Protein AF-A0A9D7XEY0-F1 (afdb_monomer_lite)

Radius of gyration: 20.05 Å; chains: 1; bounding box: 34×58×55 Å

Foldseek 3Di:
DPLFFDDQDDDFDDPVLLQVQVCVVVVNFHFPDWDDDPDRRTWIWTWGDPVPQFIKTWTAHRHPSDTPDIDPRVPPVVRVVCVVVDPDDDDDDDPDPDPDDDDDDD

Sequence (106 aa):
PQLRFVEIGEQRASLDAQVEIASIIHGGATPRLIKLPAAPDRSTEIVFDNGDGLVTPAFVDPYTGEHLGSVAATTWLPGLTRKLHGGWPSEIPAPGCSNSALAGRW

pLDDT: mean 76.92, std 22.61, range [32.78, 97.06]

Secondary structure (DSSP, 8-state):
-GGGB----SSPPPHHHHHHHHHHHTTTPPEEEEE--SSTTBPEEEEEE-SSS-EEEEEE-TTT--EEEE--TTT-HHHHHHHHT-PPPS--PPP-----------

Structure (mmCIF, N/CA/C/O backbone):
data_AF-A0A9D7XEY0-F1
#
_entry.id   AF-A0A9D7XEY0-F1
#
loop_
_atom_site.group_PDB
_atom_site.id
_atom_site.type_symbol
_atom_site.label_atom_id
_atom_site.label_alt_id
_atom_site.label_comp_id
_atom_site.label_asym_id
_atom_site.label_entity_id
_atom_site.label_seq_id
_atom_site.pdbx_PDB_ins_code
_atom_site.Cartn_x
_atom_site.Cartn_y
_atom_site.Cartn_z
_atom_site.occupancy
_atom_site.B_iso_or_equiv
_atom_site.auth_seq_id
_atom_site.auth_comp_id
_atom_site.auth_asym_id
_atom_site.auth_atom_id
_atom_site.pdbx_PDB_model_num
ATOM 1 N N . PRO A 1 1 ? -4.309 -13.035 -2.939 1.00 57.69 1 PRO A N 1
ATOM 2 C CA . PRO A 1 1 ? -5.675 -12.889 -2.365 1.00 57.69 1 PRO A CA 1
ATOM 3 C C . PRO A 1 1 ? -5.678 -12.382 -0.916 1.00 57.69 1 PRO A C 1
ATOM 5 O O . PRO A 1 1 ? -6.494 -11.525 -0.607 1.00 57.69 1 PRO A O 1
ATOM 8 N N . GLN A 1 2 ? -4.758 -12.866 -0.069 1.00 77.75 2 GLN A N 1
ATOM 9 C CA . GLN A 1 2 ? -4.684 -12.511 1.359 1.00 77.75 2 GLN A CA 1
ATOM 10 C C . GLN A 1 2 ? -4.225 -11.068 1.626 1.00 77.75 2 GLN A C 1
ATOM 12 O O . GLN A 1 2 ? -4.795 -10.421 2.486 1.00 77.75 2 GLN A O 1
ATOM 17 N N . LEU A 1 3 ? -3.321 -10.512 0.808 1.00 86.62 3 LEU A N 1
ATOM 18 C CA . LEU A 1 3 ? -2.789 -9.140 0.959 1.00 86.62 3 LEU A CA 1
ATOM 19 C C . LEU A 1 3 ? -3.845 -8.019 0.966 1.00 86.62 3 LEU A 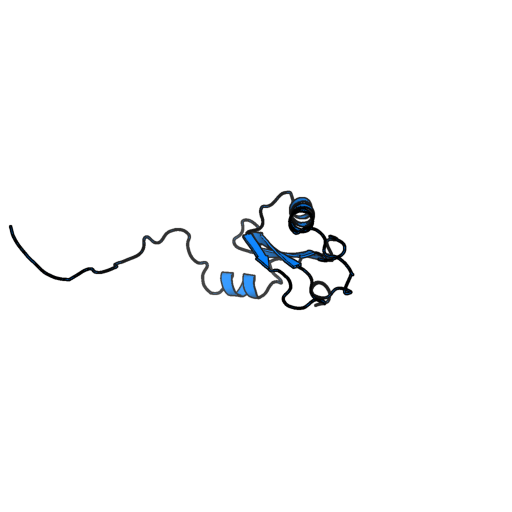C 1
ATOM 21 O O . LEU A 1 3 ? -3.540 -6.876 1.285 1.00 86.62 3 LEU A O 1
ATOM 25 N N . ARG A 1 4 ? -5.075 -8.322 0.538 1.00 86.94 4 ARG A N 1
ATOM 26 C CA . ARG A 1 4 ? -6.174 -7.358 0.430 1.00 86.94 4 ARG A CA 1
ATOM 27 C C . ARG A 1 4 ? -7.005 -7.237 1.702 1.00 86.94 4 ARG A C 1
ATOM 29 O O . ARG A 1 4 ? -7.832 -6.332 1.754 1.00 86.94 4 ARG A O 1
ATOM 36 N N . PHE A 1 5 ? -6.841 -8.161 2.643 1.00 92.31 5 PHE A N 1
ATOM 37 C CA . PHE A 1 5 ? -7.646 -8.245 3.853 1.00 92.31 5 PHE A CA 1
ATOM 38 C C . PHE A 1 5 ? -6.782 -7.987 5.080 1.00 92.31 5 PHE A C 1
ATOM 40 O O . PHE A 1 5 ? -5.619 -8.386 5.102 1.00 92.31 5 PHE A O 1
ATOM 47 N N . VAL A 1 6 ? -7.366 -7.321 6.068 1.00 94.44 6 VAL A N 1
ATOM 48 C CA . VAL A 1 6 ? -6.731 -6.967 7.343 1.00 94.44 6 VAL A CA 1
ATOM 49 C C . VAL A 1 6 ? -7.719 -7.171 8.480 1.00 94.44 6 VAL A C 1
ATOM 51 O O . VAL A 1 6 ? -8.933 -7.187 8.259 1.00 94.44 6 VAL A O 1
ATOM 54 N N . GLU A 1 7 ? -7.204 -7.300 9.697 1.00 94.62 7 GLU A N 1
ATOM 55 C CA . GLU A 1 7 ? -8.039 -7.188 10.888 1.00 94.62 7 GLU A CA 1
ATOM 56 C C . GLU A 1 7 ? -8.419 -5.720 11.118 1.00 94.62 7 GLU A C 1
ATOM 58 O O . GLU A 1 7 ? -7.632 -4.805 10.882 1.00 94.62 7 GLU A O 1
ATOM 63 N N . ILE A 1 8 ? -9.660 -5.483 11.545 1.00 95.12 8 ILE A N 1
ATOM 64 C CA . ILE A 1 8 ? -10.157 -4.125 11.776 1.00 95.12 8 ILE A CA 1
ATOM 65 C C . ILE A 1 8 ? -9.578 -3.618 13.098 1.00 95.12 8 ILE A C 1
ATOM 67 O O . ILE A 1 8 ? -9.941 -4.116 14.162 1.00 95.12 8 ILE A O 1
ATOM 71 N N . GLY A 1 9 ? -8.708 -2.612 13.026 1.00 92.62 9 GLY A N 1
ATOM 72 C CA . GLY A 1 9 ? -8.187 -1.907 14.196 1.00 92.62 9 GLY A CA 1
ATOM 73 C C . GLY A 1 9 ? -9.065 -0.733 14.643 1.00 92.62 9 GLY A C 1
ATOM 74 O O . GLY A 1 9 ? -9.981 -0.298 13.940 1.00 92.62 9 GLY A O 1
ATOM 75 N N . GLU A 1 10 ? -8.757 -0.184 15.818 1.00 91.44 10 GLU A N 1
ATOM 76 C CA . GLU A 1 10 ? -9.511 0.933 16.410 1.00 91.44 10 GLU A CA 1
ATOM 77 C C . GLU A 1 10 ? -9.216 2.278 15.733 1.00 91.44 10 GLU A C 1
ATOM 79 O O . GLU A 1 10 ? -10.123 3.078 15.501 1.00 91.44 10 GLU A O 1
ATOM 84 N N . GLN A 1 11 ? -7.950 2.524 15.382 1.00 93.06 11 GLN A N 1
ATOM 85 C CA . GLN A 1 11 ? -7.501 3.770 14.770 1.00 93.06 11 GLN A CA 1
ATOM 86 C C . GLN A 1 11 ? -6.620 3.490 13.558 1.00 93.06 11 GLN A C 1
ATOM 88 O O . GLN A 1 11 ? -5.785 2.590 13.571 1.00 93.06 11 GLN A O 1
ATOM 93 N N . ARG A 1 12 ? -6.809 4.284 12.501 1.00 93.44 12 ARG A N 1
ATOM 94 C CA . ARG A 1 12 ? -5.966 4.210 11.309 1.00 93.44 12 ARG A CA 1
ATOM 95 C C . ARG A 1 12 ? -4.648 4.947 11.518 1.00 93.44 12 ARG A C 1
ATOM 97 O O . ARG A 1 12 ? -4.641 6.069 12.029 1.00 93.44 12 ARG A O 1
ATOM 104 N N . ALA A 1 13 ? -3.564 4.345 11.041 1.00 94.94 13 ALA A N 1
ATOM 105 C CA . ALA A 1 13 ? -2.308 5.035 10.807 1.00 94.94 13 ALA A CA 1
ATOM 106 C C . ALA A 1 13 ? -2.528 6.195 9.823 1.00 94.94 13 ALA A C 1
ATOM 108 O O . ALA A 1 13 ? -3.406 6.134 8.951 1.00 94.94 13 ALA A O 1
ATOM 109 N N . SER A 1 14 ? -1.726 7.256 9.937 1.00 96.62 14 SER A N 1
ATOM 110 C CA . SER A 1 14 ? -1.799 8.366 8.985 1.00 96.62 14 SER A CA 1
ATOM 111 C C . SER A 1 14 ? -1.515 7.870 7.566 1.00 96.62 14 SER A C 1
ATOM 113 O O . SER A 1 14 ? -0.756 6.920 7.357 1.00 96.62 14 SER A O 1
ATOM 115 N N . LEU A 1 15 ? -2.131 8.514 6.574 1.00 95.06 15 LEU A N 1
ATOM 116 C CA . LEU A 1 15 ? -1.878 8.158 5.180 1.00 95.06 15 LEU A CA 1
ATOM 117 C C . LEU A 1 15 ? -0.403 8.364 4.817 1.00 95.06 15 LEU A C 1
ATOM 119 O O . LEU A 1 15 ? 0.169 7.539 4.112 1.00 95.06 15 LEU A O 1
ATOM 123 N N . ASP A 1 16 ? 0.213 9.417 5.352 1.00 96.75 16 ASP A N 1
ATOM 124 C CA . ASP A 1 16 ? 1.624 9.721 5.125 1.00 96.75 16 ASP A CA 1
ATOM 125 C C . ASP A 1 16 ? 2.530 8.589 5.616 1.00 96.75 16 ASP A C 1
ATOM 127 O O . ASP A 1 16 ? 3.399 8.158 4.867 1.00 96.75 16 ASP A O 1
ATOM 131 N N . ALA A 1 17 ? 2.271 8.022 6.801 1.00 95.94 17 ALA A N 1
ATOM 132 C CA . ALA A 1 17 ? 3.042 6.886 7.311 1.00 95.94 17 ALA A CA 1
ATOM 133 C C . ALA A 1 17 ? 2.890 5.639 6.421 1.00 95.94 17 ALA A C 1
ATOM 135 O O . ALA A 1 17 ? 3.866 4.945 6.136 1.00 95.94 17 ALA A O 1
ATOM 136 N N . GLN A 1 18 ? 1.675 5.375 5.928 1.00 97.00 18 GLN A N 1
ATOM 137 C CA . GLN A 1 18 ? 1.412 4.259 5.011 1.00 97.00 18 GLN A CA 1
ATOM 138 C C . GLN A 1 18 ? 2.120 4.442 3.660 1.00 97.00 18 GLN A C 1
ATOM 140 O O . GLN A 1 18 ? 2.603 3.482 3.058 1.00 97.00 18 GLN A O 1
ATOM 145 N N . VAL A 1 19 ? 2.178 5.675 3.159 1.00 96.81 19 VAL A N 1
ATOM 146 C CA . VAL A 1 19 ? 2.880 5.996 1.914 1.00 96.81 19 VAL A CA 1
ATOM 147 C C . VAL A 1 19 ? 4.387 5.928 2.109 1.00 96.81 19 VAL A C 1
ATOM 149 O O . VAL A 1 19 ? 5.078 5.371 1.255 1.00 96.81 19 VAL A O 1
ATOM 152 N N . GLU A 1 20 ? 4.897 6.452 3.218 1.00 96.19 20 GLU A N 1
ATOM 153 C CA . GLU A 1 20 ? 6.317 6.454 3.549 1.00 96.19 20 GLU A CA 1
ATOM 154 C C . GLU A 1 20 ? 6.869 5.026 3.606 1.00 96.19 20 GLU A C 1
ATOM 156 O O . GLU A 1 20 ? 7.806 4.712 2.869 1.00 96.19 20 GLU A O 1
ATOM 161 N N . ILE A 1 21 ? 6.241 4.128 4.375 1.00 95.69 21 ILE A N 1
ATOM 162 C CA . ILE A 1 21 ? 6.698 2.735 4.489 1.00 95.69 21 ILE A CA 1
ATOM 163 C C . ILE A 1 21 ? 6.684 2.017 3.135 1.00 95.69 21 ILE A C 1
ATOM 165 O O . ILE A 1 21 ? 7.645 1.335 2.775 1.00 95.69 21 ILE A O 1
ATOM 169 N N . ALA A 1 22 ? 5.629 2.210 2.338 1.00 95.19 22 ALA A N 1
ATOM 170 C CA . ALA A 1 22 ? 5.526 1.587 1.027 1.00 95.19 22 ALA A CA 1
ATOM 171 C C . ALA A 1 22 ? 6.589 2.135 0.068 1.00 95.19 22 ALA A C 1
ATOM 173 O O . ALA A 1 22 ? 7.186 1.362 -0.682 1.00 95.19 22 ALA A O 1
ATOM 174 N N . SER A 1 23 ? 6.859 3.441 0.118 1.00 95.38 23 SER A N 1
ATOM 175 C CA . SER A 1 23 ? 7.861 4.093 -0.726 1.00 95.38 23 SER A CA 1
ATOM 176 C C . SER A 1 23 ? 9.269 3.623 -0.363 1.00 95.38 23 SER A C 1
ATOM 178 O O . SER A 1 23 ? 10.025 3.262 -1.260 1.00 95.38 23 SER A O 1
ATOM 180 N N . ILE A 1 24 ? 9.608 3.532 0.931 1.00 95.31 24 ILE A N 1
ATOM 181 C CA . ILE A 1 24 ? 10.902 3.010 1.409 1.00 95.31 24 ILE A CA 1
ATOM 182 C C . ILE A 1 24 ? 11.147 1.595 0.871 1.00 95.31 24 ILE A C 1
ATOM 184 O O . ILE A 1 24 ? 12.213 1.314 0.324 1.00 95.31 24 ILE A O 1
ATOM 188 N N . ILE A 1 25 ? 10.142 0.719 0.955 1.00 93.38 25 ILE A N 1
ATOM 189 C CA . ILE A 1 25 ? 10.244 -0.670 0.483 1.00 93.38 25 ILE A CA 1
ATOM 190 C C . ILE A 1 25 ? 10.415 -0.748 -1.040 1.00 93.38 25 ILE A C 1
ATOM 192 O O . ILE A 1 25 ? 11.096 -1.642 -1.539 1.00 93.38 25 ILE A O 1
ATOM 196 N N . HIS A 1 26 ? 9.858 0.210 -1.781 1.00 91.56 26 HIS A N 1
ATOM 197 C CA . HIS A 1 26 ? 10.011 0.314 -3.235 1.00 91.56 26 HIS A CA 1
ATOM 198 C C . HIS A 1 26 ? 11.177 1.234 -3.636 1.00 91.56 26 HIS A C 1
ATOM 200 O O . HIS A 1 26 ? 11.143 1.858 -4.693 1.00 91.56 26 HIS A O 1
ATOM 206 N N . GLY A 1 27 ? 12.220 1.334 -2.803 1.00 92.19 27 GLY A N 1
ATOM 207 C CA . GLY A 1 27 ? 13.453 2.055 -3.141 1.00 92.19 27 GLY A CA 1
ATOM 208 C C . GLY A 1 27 ? 13.290 3.574 -3.231 1.00 92.19 27 GLY A C 1
ATOM 209 O O . GLY A 1 27 ? 14.010 4.224 -3.982 1.00 92.19 27 GLY A O 1
ATOM 210 N N . GLY A 1 28 ? 12.329 4.141 -2.501 1.00 92.69 28 GLY A N 1
ATOM 211 C CA . GLY A 1 28 ? 11.996 5.566 -2.533 1.00 92.69 28 GLY A CA 1
ATOM 212 C C . GLY A 1 28 ? 11.129 5.983 -3.724 1.00 92.69 28 GLY A C 1
ATOM 213 O O . GLY A 1 28 ? 11.004 7.177 -3.991 1.00 92.69 28 GLY A O 1
ATOM 214 N N . ALA A 1 29 ? 10.541 5.029 -4.456 1.00 91.12 29 ALA A N 1
ATOM 215 C CA . ALA A 1 29 ? 9.676 5.327 -5.592 1.00 91.12 29 ALA A CA 1
ATOM 216 C C . ALA A 1 29 ? 8.461 6.171 -5.177 1.00 91.12 29 ALA A C 1
ATOM 218 O O . ALA A 1 29 ? 7.862 5.961 -4.124 1.00 91.12 29 ALA A O 1
ATOM 219 N N . THR A 1 30 ? 8.059 7.108 -6.037 1.00 92.00 30 THR A N 1
ATOM 220 C CA . THR A 1 30 ? 6.839 7.893 -5.825 1.00 92.00 30 THR A CA 1
ATOM 221 C C . THR A 1 30 ? 5.605 7.073 -6.215 1.00 92.00 30 THR A C 1
ATOM 223 O O . THR A 1 30 ? 5.574 6.509 -7.316 1.00 92.00 30 THR A O 1
ATOM 226 N N . PRO A 1 31 ? 4.559 7.016 -5.371 1.00 92.88 31 PRO A N 1
ATOM 227 C CA . PRO A 1 31 ? 3.307 6.373 -5.738 1.00 92.88 31 PRO A CA 1
ATOM 228 C C . PRO A 1 31 ? 2.660 7.034 -6.954 1.00 92.88 31 PRO A C 1
ATOM 230 O O . PRO A 1 31 ? 2.492 8.250 -7.013 1.00 92.88 31 PRO A O 1
ATOM 233 N N . ARG A 1 32 ? 2.208 6.215 -7.901 1.00 91.19 32 ARG A N 1
ATOM 234 C CA . ARG A 1 32 ? 1.400 6.659 -9.041 1.00 91.19 32 ARG A CA 1
ATOM 235 C C . ARG A 1 32 ? -0.079 6.773 -8.680 1.00 91.19 32 ARG A C 1
ATOM 237 O O . ARG A 1 32 ? -0.794 7.608 -9.228 1.00 91.19 32 ARG A O 1
ATOM 244 N N . LEU A 1 33 ? -0.558 5.877 -7.821 1.00 90.94 33 LEU A N 1
ATOM 245 C CA . LEU A 1 33 ? -1.953 5.815 -7.404 1.00 90.94 33 LEU A CA 1
ATOM 246 C C . LEU A 1 33 ? -2.040 5.269 -5.986 1.00 90.94 33 LEU A C 1
ATOM 248 O O . LEU A 1 33 ? -1.419 4.260 -5.669 1.00 90.94 33 LEU A O 1
ATOM 252 N N . ILE A 1 34 ? -2.871 5.902 -5.168 1.00 94.56 34 ILE A N 1
ATOM 253 C CA . ILE A 1 34 ? -3.212 5.437 -3.828 1.00 94.56 34 ILE A CA 1
ATOM 254 C C . ILE A 1 34 ? -4.709 5.150 -3.824 1.00 94.56 34 ILE A C 1
ATOM 256 O O . ILE A 1 34 ? -5.517 6.026 -4.132 1.00 94.56 34 ILE A O 1
ATOM 260 N N . LYS A 1 35 ? -5.089 3.916 -3.496 1.00 93.62 35 LYS A N 1
ATOM 261 C CA . LYS A 1 35 ? -6.484 3.517 -3.320 1.00 93.62 35 LYS A CA 1
ATOM 262 C C . LYS A 1 35 ? -6.741 3.263 -1.848 1.00 93.62 35 LYS A C 1
ATOM 264 O O . LYS A 1 35 ? -6.265 2.279 -1.279 1.00 93.62 35 LYS A O 1
ATOM 269 N N . LEU A 1 36 ? -7.533 4.149 -1.259 1.00 92.88 36 LEU A N 1
ATOM 270 C CA . LEU A 1 36 ? -8.011 3.973 0.102 1.00 92.88 36 LEU A CA 1
ATOM 271 C C . LEU A 1 36 ? -9.025 2.820 0.161 1.00 92.88 36 LEU A C 1
ATOM 273 O O . LEU A 1 36 ? -9.815 2.643 -0.775 1.00 92.88 36 LEU A O 1
ATOM 277 N N . PRO A 1 37 ? -9.025 2.035 1.247 1.00 91.00 37 PRO A N 1
ATOM 278 C CA . PRO A 1 37 ? -9.933 0.910 1.387 1.00 91.00 37 PRO A CA 1
ATOM 279 C C . PRO A 1 37 ? -11.383 1.386 1.521 1.00 91.00 37 PRO A C 1
ATOM 281 O O . PRO A 1 37 ? -11.709 2.181 2.403 1.00 91.00 37 PRO A O 1
ATOM 284 N N . ALA A 1 38 ? -12.253 0.872 0.647 1.00 87.50 38 ALA A N 1
ATOM 285 C CA . ALA A 1 38 ? -13.688 1.172 0.641 1.00 87.50 38 ALA A CA 1
ATOM 286 C C . ALA A 1 38 ? -14.478 0.424 1.733 1.00 87.50 38 ALA A C 1
ATOM 288 O O . ALA A 1 38 ? -15.595 0.814 2.055 1.00 87.50 38 ALA A O 1
ATOM 289 N N . ALA A 1 39 ? -13.901 -0.642 2.291 1.00 92.69 39 ALA A N 1
ATOM 290 C CA . ALA A 1 39 ? -14.445 -1.409 3.407 1.00 92.69 39 ALA A CA 1
ATOM 291 C C . ALA A 1 39 ? -13.389 -1.491 4.527 1.00 92.69 39 ALA A C 1
ATOM 293 O O . ALA A 1 39 ? -12.196 -1.400 4.229 1.00 92.69 39 ALA A O 1
ATOM 294 N N . PRO A 1 40 ? -13.790 -1.594 5.806 1.00 93.50 40 PRO A N 1
ATOM 295 C CA . PRO A 1 40 ? -12.855 -1.532 6.931 1.00 93.50 40 PRO A CA 1
ATOM 296 C C . PRO A 1 40 ? -11.913 -2.741 7.003 1.00 93.50 40 PRO A C 1
ATOM 298 O O . PRO A 1 40 ? -10.796 -2.607 7.472 1.00 93.50 40 PRO A O 1
ATOM 301 N N . ASP A 1 41 ? -12.312 -3.891 6.471 1.00 95.06 41 ASP A N 1
ATOM 302 C CA . ASP A 1 41 ? -11.532 -5.132 6.421 1.00 95.06 41 ASP A CA 1
ATOM 303 C C . ASP A 1 41 ? -10.537 -5.178 5.245 1.00 95.06 41 ASP A C 1
ATOM 305 O O . ASP A 1 41 ? -10.121 -6.254 4.809 1.00 95.06 41 ASP A O 1
ATOM 309 N N . ARG A 1 42 ? -10.184 -4.020 4.672 1.00 94.75 42 ARG A N 1
ATOM 310 C CA . ARG A 1 42 ? -9.367 -3.923 3.457 1.00 94.75 42 ARG A CA 1
ATOM 311 C C . ARG A 1 42 ? -8.092 -3.132 3.682 1.00 94.75 42 ARG A C 1
ATOM 313 O O . ARG A 1 42 ? -8.103 -2.090 4.330 1.00 94.75 42 ARG A O 1
ATOM 320 N N . SER A 1 43 ? -7.017 -3.601 3.058 1.00 96.06 43 SER A N 1
ATOM 321 C CA . SER A 1 43 ? -5.742 -2.890 3.023 1.00 96.06 43 SER A CA 1
ATOM 322 C C . SER A 1 43 ? -5.771 -1.683 2.082 1.00 96.06 43 SER A C 1
ATOM 324 O O . SER A 1 43 ? -6.563 -1.622 1.132 1.00 96.06 43 SER A O 1
ATOM 326 N N . THR A 1 44 ? -4.878 -0.727 2.331 1.00 96.56 44 THR A N 1
ATOM 327 C CA . THR A 1 44 ? -4.579 0.359 1.393 1.00 96.56 44 THR A CA 1
ATOM 328 C C . THR A 1 44 ? -3.729 -0.197 0.252 1.00 96.56 44 THR A C 1
ATOM 330 O O . THR A 1 44 ? -2.711 -0.846 0.491 1.00 96.56 44 THR A O 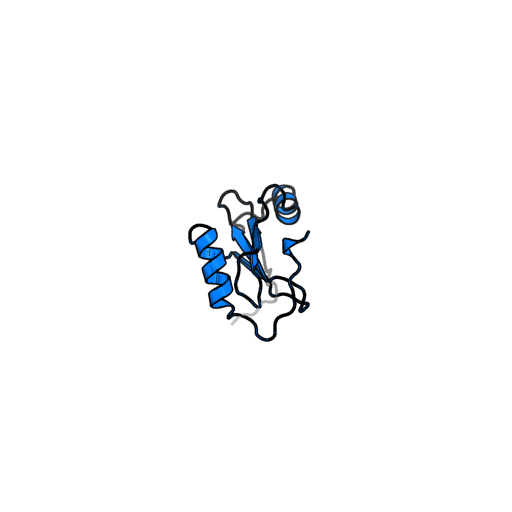1
ATOM 333 N N . GLU A 1 45 ? -4.134 0.053 -0.996 1.00 95.44 45 GLU A N 1
ATOM 334 C CA . GLU A 1 45 ? -3.373 -0.345 -2.189 1.00 95.44 45 GLU A CA 1
ATOM 335 C C . GLU A 1 45 ? -2.614 0.870 -2.734 1.00 95.44 45 GLU A C 1
ATOM 337 O O . GLU A 1 45 ? -3.219 1.863 -3.143 1.00 95.44 45 GLU A O 1
ATOM 342 N N . ILE A 1 46 ? -1.287 0.779 -2.765 1.00 95.56 46 ILE A N 1
ATOM 343 C CA . ILE A 1 46 ? -0.383 1.821 -3.256 1.00 95.56 46 ILE A CA 1
ATOM 344 C C . ILE A 1 46 ? 0.323 1.281 -4.493 1.00 95.56 46 ILE A C 1
ATOM 346 O O . ILE A 1 46 ? 0.980 0.249 -4.447 1.00 95.56 46 ILE A O 1
ATOM 350 N N . VAL A 1 47 ? 0.157 1.949 -5.626 1.00 93.19 47 VAL A N 1
ATOM 351 C CA . VAL A 1 47 ? 0.640 1.475 -6.923 1.00 93.19 47 VAL A CA 1
ATOM 352 C C . VAL A 1 47 ? 1.877 2.260 -7.326 1.00 93.19 47 VAL A C 1
ATOM 354 O O . VAL A 1 47 ? 1.814 3.482 -7.466 1.00 93.19 47 VAL A O 1
ATOM 357 N N . PHE A 1 48 ? 2.967 1.545 -7.582 1.00 92.69 48 PHE A N 1
ATOM 358 C CA . PHE A 1 48 ? 4.227 2.096 -8.072 1.00 92.69 48 PHE A CA 1
ATOM 359 C C . PHE A 1 48 ? 4.424 1.781 -9.553 1.00 92.69 48 PHE A C 1
ATOM 361 O O . PHE A 1 48 ? 3.936 0.762 -10.048 1.00 92.69 48 PHE A O 1
ATOM 368 N N . ASP A 1 49 ? 5.121 2.670 -10.256 1.00 87.69 49 ASP A N 1
ATOM 369 C CA . ASP A 1 49 ? 5.615 2.415 -11.609 1.00 87.69 49 ASP A CA 1
ATOM 370 C C . ASP A 1 49 ? 7.005 1.771 -11.528 1.00 87.69 49 ASP A C 1
ATOM 372 O O . ASP A 1 49 ? 7.834 2.198 -10.725 1.00 87.69 49 ASP A O 1
ATOM 376 N N . ASN A 1 50 ? 7.254 0.744 -12.339 1.00 80.12 50 ASN A N 1
ATOM 377 C CA . ASN A 1 50 ? 8.540 0.045 -12.369 1.00 80.12 50 ASN A CA 1
ATOM 378 C C . ASN A 1 50 ? 9.499 0.581 -13.448 1.00 80.12 50 ASN A C 1
ATOM 380 O O . ASN A 1 50 ? 10.599 0.052 -13.604 1.00 80.12 50 ASN A O 1
ATOM 384 N N . GLY A 1 51 ? 9.092 1.585 -14.230 1.00 78.50 51 GLY A N 1
ATOM 385 C CA . GLY A 1 51 ? 9.886 2.159 -15.321 1.00 78.50 51 GLY A CA 1
ATOM 386 C C . GLY A 1 51 ? 9.878 1.344 -16.622 1.00 78.50 51 GLY A C 1
ATOM 387 O O . GLY A 1 51 ? 10.338 1.830 -17.650 1.00 78.50 51 GLY A O 1
ATOM 388 N N . ASP A 1 52 ? 9.313 0.134 -16.619 1.00 76.62 52 ASP A N 1
ATOM 389 C CA . ASP A 1 52 ? 9.161 -0.758 -17.781 1.00 76.62 52 ASP A CA 1
ATOM 390 C C . ASP A 1 52 ? 7.724 -0.758 -18.355 1.00 76.62 52 ASP A C 1
ATOM 392 O O . ASP A 1 52 ? 7.320 -1.654 -19.113 1.00 76.62 52 ASP A O 1
ATOM 396 N N . GLY A 1 53 ? 6.931 0.241 -17.952 1.00 74.31 53 GLY A N 1
ATOM 397 C CA . GLY A 1 53 ? 5.513 0.379 -18.279 1.00 74.31 53 GLY A CA 1
ATOM 398 C C . GLY A 1 53 ? 4.595 -0.563 -17.496 1.00 74.31 53 GLY A C 1
ATOM 399 O O . GLY A 1 53 ? 3.384 -0.575 -17.744 1.00 74.31 53 GLY A O 1
ATOM 400 N N . LEU A 1 54 ? 5.134 -1.360 -16.567 1.00 81.25 54 LEU A N 1
ATOM 401 C CA . LEU A 1 54 ? 4.353 -2.156 -15.633 1.00 81.25 54 LEU A CA 1
ATOM 402 C C . LEU A 1 54 ? 4.211 -1.450 -14.284 1.00 81.25 54 LEU A C 1
ATOM 404 O O . LEU A 1 54 ? 4.990 -0.577 -13.907 1.00 81.25 54 LEU A O 1
ATOM 408 N N . VAL A 1 55 ? 3.179 -1.858 -13.547 1.00 85.88 55 VAL A N 1
ATOM 409 C CA . VAL A 1 55 ? 2.883 -1.323 -12.220 1.00 85.88 55 VAL A CA 1
ATOM 410 C C . VAL A 1 55 ? 2.881 -2.422 -11.171 1.00 85.88 55 VAL A C 1
ATOM 412 O O . VAL A 1 55 ? 2.362 -3.516 -11.408 1.00 85.88 55 VAL A O 1
ATOM 415 N N . THR A 1 56 ? 3.411 -2.099 -9.998 1.00 89.56 56 THR A N 1
ATOM 416 C CA . THR A 1 56 ? 3.478 -2.988 -8.836 1.00 89.56 56 THR A CA 1
ATOM 417 C C . THR A 1 56 ? 2.578 -2.428 -7.741 1.00 89.56 56 THR A C 1
ATOM 419 O O . THR A 1 56 ? 2.870 -1.356 -7.209 1.00 89.56 56 THR A O 1
ATOM 422 N N . PRO A 1 57 ? 1.470 -3.098 -7.388 1.00 91.75 57 PRO A N 1
ATOM 423 C CA . PRO A 1 57 ? 0.714 -2.738 -6.201 1.00 91.75 57 PRO A CA 1
ATOM 424 C C . PRO A 1 57 ? 1.405 -3.279 -4.944 1.00 91.75 57 PRO A C 1
ATOM 426 O O . PRO A 1 57 ? 1.737 -4.466 -4.857 1.00 91.75 57 PRO A O 1
ATOM 429 N N . ALA A 1 58 ? 1.554 -2.402 -3.963 1.00 94.50 58 ALA A N 1
ATOM 430 C CA . ALA A 1 58 ? 1.921 -2.679 -2.587 1.00 94.50 58 ALA A CA 1
ATOM 431 C C . ALA A 1 58 ? 0.682 -2.566 -1.699 1.00 94.50 58 ALA A C 1
ATOM 433 O O . ALA A 1 58 ? -0.167 -1.697 -1.914 1.00 94.50 58 ALA A O 1
ATOM 434 N N . PHE A 1 59 ? 0.585 -3.433 -0.701 1.00 96.00 59 PHE A N 1
ATOM 435 C CA . PHE A 1 59 ? -0.523 -3.451 0.242 1.00 96.00 59 PHE A CA 1
ATOM 436 C C . PHE A 1 59 ? -0.013 -3.086 1.628 1.00 96.00 59 PHE A C 1
ATOM 438 O O . PHE A 1 59 ? 0.969 -3.660 2.100 1.00 96.00 59 PHE A O 1
ATOM 445 N N . VAL A 1 60 ? -0.682 -2.128 2.259 1.00 97.06 60 VAL A N 1
ATOM 446 C CA . VAL A 1 60 ? -0.354 -1.644 3.601 1.00 97.06 60 VAL A CA 1
ATOM 447 C C . VAL A 1 60 ? -1.572 -1.808 4.493 1.00 97.06 60 VAL A C 1
ATOM 449 O O . VAL A 1 60 ? -2.700 -1.524 4.076 1.00 97.06 60 VAL A O 1
ATOM 452 N N . ASP A 1 61 ? -1.348 -2.275 5.713 1.00 96.75 61 ASP A N 1
ATOM 453 C CA . ASP A 1 61 ? -2.371 -2.303 6.742 1.00 96.75 61 ASP A CA 1
ATOM 454 C C . ASP A 1 61 ? -2.703 -0.861 7.178 1.00 96.75 61 ASP A C 1
ATOM 456 O O . ASP A 1 61 ? -1.821 -0.134 7.644 1.00 96.75 61 ASP A O 1
ATOM 460 N N . PRO A 1 62 ? -3.954 -0.397 7.016 1.00 96.81 62 PRO A N 1
ATOM 461 C CA . PRO A 1 62 ? -4.324 0.975 7.328 1.00 96.81 62 PRO A CA 1
ATOM 462 C C . PRO A 1 62 ? -4.373 1.255 8.832 1.00 96.81 62 PRO A C 1
ATOM 464 O O . PRO A 1 62 ? -4.446 2.422 9.205 1.00 96.81 62 PRO A O 1
ATOM 467 N N . TYR A 1 63 ? -4.380 0.230 9.682 1.00 96.75 63 TYR A N 1
ATOM 468 C CA . TYR A 1 63 ? -4.442 0.333 11.136 1.00 96.75 63 TYR A CA 1
ATOM 469 C C . TYR A 1 63 ? -3.051 0.278 11.759 1.00 96.75 63 TYR A C 1
ATOM 471 O O . TYR A 1 63 ? -2.728 1.126 12.587 1.00 96.75 63 TYR A O 1
ATOM 479 N N . THR A 1 64 ? -2.208 -0.659 11.325 1.00 94.50 64 THR A N 1
ATOM 480 C CA . THR A 1 64 ? -0.853 -0.818 11.881 1.00 94.50 64 THR A CA 1
ATOM 481 C C . THR A 1 64 ? 0.208 -0.027 11.117 1.00 94.50 64 THR A C 1
ATOM 483 O O . THR A 1 64 ? 1.259 0.287 11.670 1.00 94.50 64 THR A O 1
ATOM 486 N N . GLY A 1 65 ? -0.056 0.328 9.856 1.00 93.31 65 GLY A N 1
ATOM 487 C CA . GLY A 1 65 ? 0.941 0.920 8.965 1.00 93.31 65 GLY A CA 1
ATOM 488 C C . GLY A 1 65 ? 1.972 -0.092 8.459 1.00 93.31 65 GLY A C 1
ATOM 489 O O . GLY A 1 65 ? 2.984 0.309 7.894 1.00 93.31 65 GLY A O 1
ATOM 490 N N . GLU A 1 66 ? 1.751 -1.393 8.647 1.00 94.94 66 GLU A N 1
ATOM 491 C CA . GLU A 1 66 ? 2.688 -2.424 8.204 1.00 94.94 66 GLU A CA 1
ATOM 492 C C . GLU A 1 66 ? 2.527 -2.750 6.717 1.00 94.94 66 GLU A C 1
ATOM 494 O O . GLU A 1 66 ? 1.422 -2.807 6.172 1.00 94.94 66 GLU A O 1
ATOM 499 N N . HIS A 1 67 ? 3.648 -3.015 6.043 1.00 95.44 67 HIS A N 1
ATOM 500 C CA . HIS A 1 67 ? 3.625 -3.530 4.677 1.00 95.44 67 HIS A CA 1
ATOM 501 C C . HIS A 1 67 ? 3.284 -5.017 4.681 1.00 95.44 67 HIS A C 1
ATOM 503 O O . HIS A 1 67 ? 4.027 -5.844 5.200 1.00 95.44 67 HIS A O 1
ATOM 509 N N . LEU A 1 68 ? 2.162 -5.354 4.052 1.00 94.69 68 LEU A N 1
ATOM 510 C CA . LEU A 1 68 ? 1.665 -6.725 3.959 1.00 94.69 68 LEU A CA 1
ATOM 511 C C . LEU A 1 68 ? 2.339 -7.497 2.822 1.00 94.69 68 LEU A C 1
ATOM 513 O O . LEU A 1 68 ? 2.377 -8.726 2.828 1.00 94.69 68 LEU A O 1
ATOM 517 N N . GLY A 1 69 ? 2.833 -6.780 1.813 1.00 93.19 69 GLY A N 1
ATOM 518 C CA . GLY A 1 69 ? 3.484 -7.355 0.645 1.00 93.19 69 GLY A CA 1
ATOM 519 C C . GLY A 1 69 ? 3.146 -6.621 -0.647 1.00 93.19 69 GLY A C 1
ATOM 520 O O . GLY A 1 69 ? 2.319 -5.707 -0.690 1.00 93.19 69 GLY A O 1
ATOM 521 N N . SER A 1 70 ? 3.785 -7.051 -1.730 1.00 90.81 70 SER A N 1
ATOM 522 C CA . SER A 1 70 ? 3.569 -6.515 -3.075 1.00 90.81 70 SER A CA 1
ATOM 523 C C . SER A 1 70 ? 3.288 -7.643 -4.058 1.00 90.81 70 SER A C 1
ATOM 525 O O . SER A 1 70 ? 3.719 -8.781 -3.864 1.00 90.81 70 SER A O 1
ATOM 527 N N . VAL A 1 71 ? 2.560 -7.342 -5.131 1.00 86.62 71 VAL A N 1
ATOM 528 C CA . VAL A 1 71 ? 2.334 -8.304 -6.218 1.00 86.62 71 VAL A CA 1
ATOM 529 C C . VAL A 1 71 ? 3.240 -7.952 -7.383 1.00 86.62 71 VAL A C 1
ATOM 531 O O . VAL A 1 71 ? 3.216 -6.821 -7.857 1.00 86.62 71 VAL A O 1
ATOM 534 N N . ALA A 1 72 ? 3.999 -8.935 -7.871 1.00 77.44 72 ALA A N 1
ATOM 535 C CA . ALA A 1 72 ? 4.849 -8.763 -9.041 1.00 77.44 72 ALA A CA 1
ATOM 536 C C . ALA A 1 72 ? 4.048 -8.212 -10.229 1.00 77.44 72 ALA A C 1
ATOM 538 O O . ALA A 1 72 ? 2.942 -8.671 -10.529 1.00 77.44 72 ALA A O 1
ATOM 539 N N . ALA A 1 73 ? 4.640 -7.253 -10.933 1.00 71.81 73 ALA A N 1
ATOM 540 C CA . ALA A 1 73 ? 3.974 -6.509 -11.994 1.00 71.81 73 ALA A CA 1
ATOM 541 C C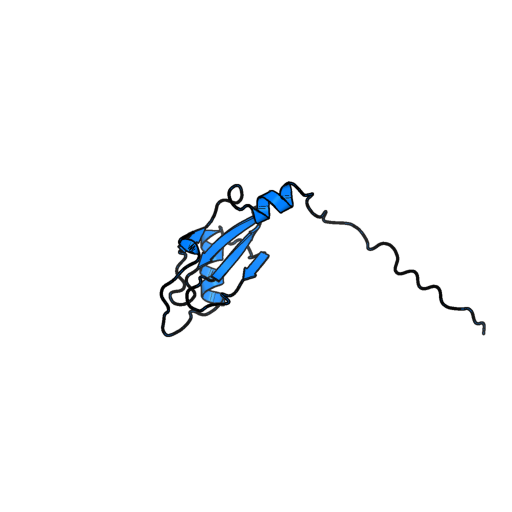 . ALA A 1 73 ? 3.519 -7.389 -13.179 1.00 71.81 73 ALA A C 1
ATOM 543 O O . ALA A 1 73 ? 2.562 -7.063 -13.878 1.00 71.81 73 ALA A O 1
ATOM 544 N N . THR A 1 74 ? 4.156 -8.549 -13.364 1.00 65.75 74 THR A N 1
ATOM 545 C CA . THR A 1 74 ? 3.804 -9.580 -14.355 1.00 65.75 74 THR A CA 1
ATOM 546 C C . THR A 1 74 ? 2.600 -10.438 -13.954 1.00 65.75 74 THR A C 1
ATOM 548 O O . THR A 1 74 ? 1.909 -10.966 -14.820 1.00 65.75 74 THR A O 1
ATOM 551 N N . THR A 1 75 ? 2.313 -10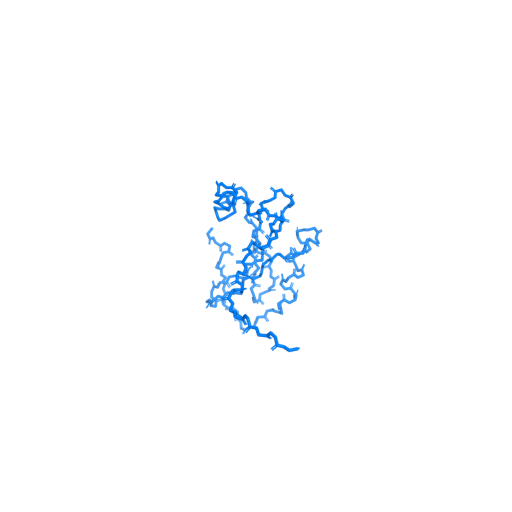.554 -12.656 1.00 65.38 75 THR A N 1
ATOM 552 C CA . THR A 1 75 ? 1.173 -11.313 -12.107 1.00 65.38 75 THR A CA 1
ATOM 553 C C . THR A 1 75 ? -0.050 -10.414 -11.894 1.00 65.38 75 THR A C 1
ATOM 555 O O . THR A 1 75 ? -1.173 -10.886 -11.701 1.00 65.38 75 THR A O 1
ATOM 558 N N . TRP A 1 76 ? 0.135 -9.092 -11.953 1.00 64.69 76 TRP A N 1
ATOM 559 C CA . TRP A 1 76 ? -0.943 -8.123 -11.831 1.00 64.69 76 TRP A CA 1
ATOM 560 C C . TRP A 1 76 ? -1.691 -7.949 -13.160 1.00 64.69 76 TRP A C 1
ATOM 562 O O . TRP A 1 76 ? -1.339 -7.132 -14.011 1.00 64.69 76 TRP A O 1
ATOM 572 N N . LEU A 1 77 ? -2.774 -8.714 -13.320 1.00 57.94 77 LEU A N 1
ATOM 573 C CA . LEU A 1 77 ? -3.636 -8.721 -14.510 1.00 57.94 77 LEU A CA 1
ATOM 574 C C . LEU A 1 77 ? -4.095 -7.331 -14.999 1.00 57.94 77 LEU A C 1
ATOM 576 O O . LEU A 1 77 ? -4.078 -7.140 -16.207 1.00 57.94 77 LEU A O 1
ATOM 580 N N . PRO A 1 78 ? -4.438 -6.332 -14.158 1.00 57.50 78 PRO A N 1
ATOM 581 C CA . PRO A 1 78 ? -4.752 -4.986 -14.655 1.00 57.50 78 PRO A CA 1
ATOM 582 C C . PRO A 1 78 ? -3.557 -4.254 -15.293 1.00 57.50 78 PRO A C 1
ATOM 584 O O . PRO A 1 78 ? -3.744 -3.414 -16.173 1.00 57.50 78 PRO A O 1
ATOM 587 N N . GLY A 1 79 ? -2.330 -4.551 -14.852 1.00 50.31 79 GLY A N 1
ATOM 588 C CA . GLY A 1 79 ? -1.100 -4.057 -15.480 1.00 50.31 79 GLY A CA 1
ATOM 589 C C . GLY A 1 79 ? -0.801 -4.801 -16.782 1.00 50.31 79 GLY A C 1
ATOM 590 O O . GLY A 1 79 ? -0.474 -4.181 -17.792 1.00 50.31 79 GLY A O 1
ATOM 591 N N . LEU A 1 80 ? -1.015 -6.120 -16.791 1.00 51.66 80 LEU A N 1
ATOM 592 C CA . LEU A 1 80 ? -0.843 -6.965 -17.972 1.00 51.66 80 LEU A CA 1
ATOM 593 C C . LEU A 1 80 ? -1.863 -6.637 -19.076 1.00 51.66 80 LEU A C 1
ATOM 595 O O . LEU A 1 80 ? -1.484 -6.520 -20.237 1.00 51.66 80 LEU A O 1
ATOM 599 N N . THR A 1 81 ? -3.141 -6.422 -18.739 1.00 50.53 81 THR A N 1
ATOM 600 C CA . THR A 1 81 ? -4.162 -6.009 -19.713 1.00 50.53 81 THR A CA 1
ATOM 601 C C . THR A 1 81 ? -3.878 -4.615 -20.249 1.00 50.53 81 THR A C 1
ATOM 603 O O . THR A 1 81 ? -4.026 -4.420 -21.446 1.00 50.53 81 THR A O 1
ATOM 606 N N . ARG A 1 82 ? -3.378 -3.673 -19.435 1.00 50.78 82 ARG A N 1
ATOM 607 C CA . ARG A 1 82 ? -2.932 -2.352 -19.915 1.00 50.78 82 ARG A CA 1
ATOM 608 C C . ARG A 1 82 ? -1.711 -2.434 -20.846 1.00 50.78 82 ARG A C 1
ATOM 610 O O . ARG A 1 82 ? -1.645 -1.663 -21.795 1.00 50.78 82 ARG A O 1
ATOM 617 N N . LYS A 1 83 ? -0.784 -3.375 -20.621 1.00 50.66 83 LYS A N 1
ATOM 618 C CA . LYS A 1 83 ? 0.364 -3.633 -21.515 1.00 50.66 83 LYS A CA 1
ATOM 619 C C . LYS A 1 83 ? -0.045 -4.349 -22.810 1.00 50.66 83 LYS A C 1
ATOM 621 O O . LYS A 1 83 ? 0.516 -4.061 -23.861 1.00 50.66 83 LYS A O 1
ATOM 626 N N . LEU A 1 84 ? -1.041 -5.236 -22.752 1.00 54.69 84 LEU A N 1
ATOM 627 C CA . LEU A 1 84 ? -1.558 -5.978 -23.911 1.00 54.69 84 LEU A CA 1
ATOM 628 C C . LEU A 1 84 ? -2.607 -5.198 -24.731 1.00 54.69 84 LEU A C 1
ATOM 630 O O . LEU A 1 84 ? -2.730 -5.450 -25.922 1.00 54.69 84 LEU A O 1
ATOM 634 N N . HIS A 1 85 ? -3.325 -4.233 -24.140 1.00 50.78 85 HIS A N 1
ATOM 635 C CA . HIS A 1 85 ? -4.318 -3.382 -24.829 1.00 50.78 85 HIS A CA 1
ATOM 636 C C . HIS A 1 85 ? -3.728 -2.071 -25.377 1.00 50.78 85 HIS A C 1
ATOM 638 O O . HIS A 1 85 ? -4.472 -1.137 -25.663 1.00 50.78 85 HIS A O 1
ATOM 644 N N . GLY A 1 86 ? -2.405 -1.997 -25.544 1.00 43.72 86 GLY A N 1
ATOM 645 C CA . GLY A 1 86 ? -1.735 -0.790 -26.014 1.00 43.72 86 GLY A CA 1
ATOM 646 C C . GLY A 1 86 ? -1.574 0.217 -24.882 1.00 43.72 86 GLY A C 1
ATOM 647 O O . GLY A 1 86 ? -2.527 0.863 -24.443 1.00 43.72 86 GLY A O 1
ATOM 648 N N . GLY A 1 87 ? -0.335 0.353 -24.409 1.00 48.19 87 GLY A N 1
ATOM 649 C CA . GLY A 1 87 ? 0.051 1.472 -23.567 1.00 48.19 87 GLY A CA 1
ATOM 650 C C . GLY A 1 87 ? -0.464 2.771 -24.180 1.00 48.19 87 GLY A C 1
ATOM 651 O O . GLY A 1 87 ? -0.262 3.030 -25.364 1.00 48.19 87 GLY A O 1
ATOM 652 N N . TRP A 1 88 ? -1.163 3.565 -23.375 1.00 37.12 88 TRP A N 1
ATOM 653 C CA . TRP A 1 88 ? -1.427 4.948 -23.736 1.00 37.12 88 TRP A CA 1
ATOM 654 C C . TRP A 1 88 ? -0.071 5.626 -23.946 1.00 37.12 88 TRP A C 1
ATOM 656 O O . TRP A 1 88 ? 0.724 5.629 -23.000 1.00 37.12 88 TRP A O 1
ATOM 666 N N . PRO A 1 89 ? 0.219 6.154 -25.145 1.00 45.44 89 PRO A N 1
ATOM 667 C CA . PRO A 1 89 ? 1.430 6.912 -25.358 1.00 45.44 89 PRO A CA 1
ATOM 668 C C . PRO A 1 89 ? 1.339 8.181 -24.517 1.00 45.44 89 PRO A C 1
ATOM 670 O O . PRO A 1 89 ? 0.353 8.921 -24.578 1.00 45.44 89 PRO A O 1
ATOM 673 N N . SER A 1 90 ? 2.391 8.451 -23.755 1.00 51.03 90 SER A N 1
ATOM 674 C CA . SER A 1 90 ? 2.865 9.819 -23.603 1.00 51.03 90 SER A CA 1
ATOM 675 C C . SER A 1 90 ? 2.902 10.436 -25.009 1.00 51.03 90 SER A C 1
ATOM 677 O O . SER A 1 90 ? 3.488 9.834 -25.903 1.00 51.03 90 SER A O 1
ATOM 679 N N . GLU A 1 91 ? 2.273 11.601 -25.181 1.00 40.84 91 GLU A N 1
ATOM 680 C CA . GLU A 1 91 ? 2.264 12.433 -26.401 1.00 40.84 91 GLU A CA 1
ATOM 681 C C . GLU A 1 91 ? 1.213 12.090 -27.481 1.00 40.84 91 GLU A C 1
ATOM 683 O O . GLU A 1 91 ? 1.502 11.496 -28.514 1.00 40.84 91 GLU A O 1
ATOM 688 N N . ILE A 1 92 ? -0.012 12.606 -27.306 1.00 40.69 92 ILE A N 1
ATOM 689 C CA . ILE A 1 92 ? -0.854 13.055 -28.431 1.00 40.69 92 ILE A CA 1
ATOM 690 C C . ILE A 1 92 ? -1.401 14.450 -28.067 1.00 40.69 92 ILE A C 1
ATOM 692 O O . ILE A 1 92 ? -2.141 14.557 -27.085 1.00 40.69 92 ILE A O 1
ATOM 696 N N . PRO A 1 93 ? -1.065 15.533 -28.800 1.00 37.22 93 PRO A N 1
ATOM 697 C CA . PRO A 1 93 ? -1.758 16.810 -28.652 1.00 37.22 93 PRO A CA 1
ATOM 698 C C . PRO A 1 93 ? -3.226 16.612 -29.042 1.00 37.22 93 PRO A C 1
ATOM 700 O O . PRO A 1 93 ? -3.517 16.042 -30.092 1.00 37.22 93 PRO A O 1
ATOM 703 N N . ALA A 1 94 ? -4.144 17.049 -28.179 1.00 36.78 94 ALA A N 1
ATOM 704 C CA . ALA A 1 94 ? -5.581 16.887 -28.376 1.00 36.78 94 ALA A CA 1
ATOM 705 C C . ALA A 1 94 ? -6.009 17.357 -29.785 1.00 36.78 94 ALA A C 1
ATOM 707 O O . ALA A 1 94 ? -5.847 18.540 -30.102 1.00 36.78 94 ALA A O 1
ATOM 708 N N . PRO A 1 95 ? -6.562 16.479 -30.643 1.00 35.19 95 PRO A N 1
ATOM 709 C CA . PRO A 1 95 ? -7.103 16.909 -31.915 1.00 35.19 95 PRO A CA 1
ATOM 710 C C . PRO A 1 95 ? -8.488 17.517 -31.683 1.00 35.19 95 PRO A C 1
ATOM 712 O O . PRO A 1 95 ? -9.421 16.843 -31.261 1.00 35.19 95 PRO A O 1
ATOM 715 N N . GLY A 1 96 ? -8.603 18.805 -31.999 1.00 35.25 96 GLY A N 1
ATOM 716 C CA . GLY A 1 96 ? -9.837 19.395 -32.508 1.00 35.25 96 GLY A CA 1
ATOM 717 C C . GLY A 1 96 ? -11.027 19.453 -31.551 1.00 35.25 96 GLY A C 1
ATOM 718 O O . GLY A 1 96 ? -12.014 18.751 -31.743 1.00 35.25 96 GLY A O 1
ATOM 719 N N . CYS A 1 97 ? -11.035 20.444 -30.659 1.00 32.88 97 CYS A N 1
ATOM 720 C CA . CYS A 1 97 ? -12.279 21.178 -30.431 1.00 32.88 97 CYS A CA 1
ATOM 721 C C . CYS A 1 97 ? -12.478 22.133 -31.618 1.00 32.88 97 CYS A C 1
ATOM 723 O O . CYS A 1 97 ? -11.943 23.241 -31.640 1.00 32.88 97 CYS A O 1
ATOM 725 N N . SER A 1 98 ? -13.217 21.684 -32.634 1.00 37.69 98 SER A N 1
ATOM 726 C CA . SER A 1 98 ? -13.782 22.560 -33.661 1.00 37.69 98 SER A CA 1
ATOM 727 C C . SER A 1 98 ? -14.757 23.545 -33.012 1.00 37.69 98 SER A C 1
ATOM 729 O O . SER A 1 98 ? -15.918 23.217 -32.795 1.00 37.69 98 SER A O 1
ATOM 731 N N . ASN A 1 99 ? -14.315 24.777 -32.759 1.00 38.47 99 ASN A N 1
ATOM 732 C CA . ASN A 1 99 ? -15.231 25.909 -32.654 1.00 38.47 99 ASN A CA 1
ATOM 733 C C . ASN A 1 99 ? -15.518 26.419 -34.067 1.00 38.47 99 ASN A C 1
ATOM 735 O O . ASN A 1 99 ? -14.740 27.168 -34.650 1.00 38.47 99 ASN A O 1
ATOM 739 N N . SER A 1 100 ? -16.647 26.000 -34.630 1.00 40.78 100 SER A N 1
ATOM 740 C CA . SER A 1 100 ? -17.305 26.730 -35.711 1.00 40.78 100 SER A CA 1
ATOM 741 C C . SER A 1 100 ? -18.609 27.298 -35.180 1.00 40.78 100 SER A C 1
ATOM 743 O O . SER A 1 100 ? -19.632 26.623 -35.167 1.00 40.78 100 SER A O 1
ATOM 745 N N . ALA A 1 101 ? -18.555 28.556 -34.749 1.00 37.28 101 ALA A N 1
ATOM 746 C CA . ALA A 1 101 ? -19.719 29.419 -34.652 1.00 37.28 101 ALA A CA 1
ATOM 747 C C . ALA A 1 101 ? -19.303 30.868 -34.963 1.00 37.28 101 ALA A C 1
ATOM 749 O O . ALA A 1 101 ? -18.740 31.565 -34.131 1.00 37.28 101 ALA A O 1
ATOM 750 N N . LEU A 1 102 ? -19.601 31.253 -36.209 1.00 37.59 102 LEU A N 1
ATOM 751 C CA . LEU A 1 102 ? -20.189 32.533 -36.625 1.00 37.59 102 LEU A CA 1
ATOM 752 C C . LEU A 1 102 ? -19.370 33.833 -36.472 1.00 37.59 102 LEU A C 1
ATOM 754 O O . LEU A 1 102 ? -19.325 34.476 -35.434 1.00 37.59 102 LEU A O 1
AT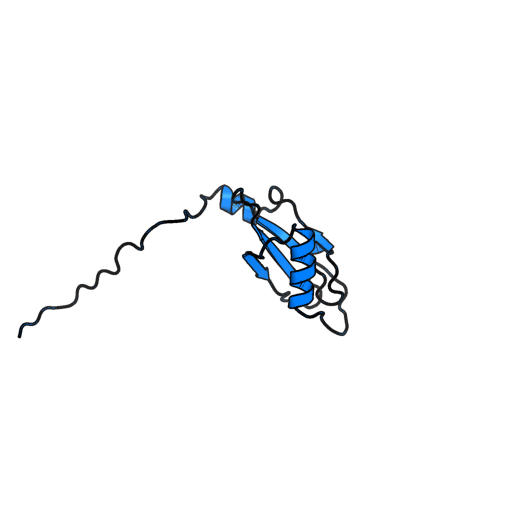OM 758 N N . ALA A 1 103 ? -18.810 34.237 -37.616 1.00 40.16 103 ALA A N 1
ATOM 759 C CA . ALA A 1 103 ? -18.949 35.540 -38.280 1.00 40.16 103 ALA A CA 1
ATOM 760 C C . ALA A 1 103 ? -19.438 36.780 -37.489 1.00 40.16 103 ALA A C 1
ATOM 762 O O . ALA A 1 103 ? -20.556 36.811 -36.983 1.00 40.16 103 ALA A O 1
ATOM 763 N N . GLY A 1 104 ? -18.675 37.875 -37.627 1.00 32.78 104 GLY A N 1
ATOM 764 C CA . GLY A 1 104 ? -19.142 39.264 -37.484 1.00 32.78 104 GLY A CA 1
ATOM 765 C C . GLY A 1 104 ? -17.999 40.253 -37.216 1.00 32.78 104 GLY A C 1
ATOM 766 O O . GLY A 1 104 ? -17.575 40.391 -36.079 1.00 32.78 104 GLY A O 1
ATOM 767 N N . ARG A 1 105 ? -17.367 40.824 -38.259 1.00 37.22 105 ARG A N 1
ATOM 768 C CA . ARG A 1 105 ? -17.272 42.289 -38.514 1.00 37.22 105 ARG A CA 1
ATOM 769 C C . ARG A 1 105 ? -17.693 43.161 -37.319 1.00 37.22 105 ARG A C 1
ATOM 771 O O . ARG A 1 105 ? -18.864 43.105 -36.962 1.00 37.22 105 ARG A O 1
ATOM 778 N N . TRP A 1 106 ? -16.783 43.968 -36.771 1.00 40.78 106 TRP A N 1
ATOM 779 C C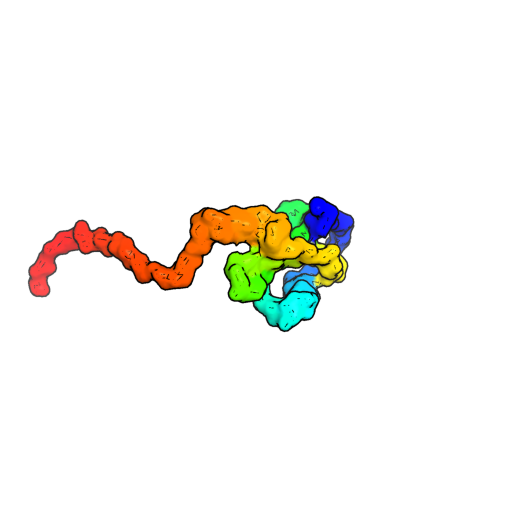A . TRP A 1 106 ? -16.533 45.389 -37.086 1.00 40.78 106 TRP A CA 1
ATOM 780 C C . TRP A 1 106 ? -15.115 45.753 -36.641 1.00 40.78 106 TRP A C 1
ATOM 782 O O . TRP A 1 106 ? -14.666 45.176 -35.627 1.00 40.78 106 TRP A O 1
#